Protein AF-A0A6G2DG83-F1 (afdb_monomer_lite)

Organism: Streptococcus pneumoniae (NCBI:txid1313)

Secondary structure (DSSP, 8-state):
--HHHHHHTT-PPP-SHHHHHHHHHHHHHTT--S------TT-HHHHHHHHHHHHHTT--SB-TTS-B-TTSHHHHHHHHHH-

Foldseek 3Di:
DPVVLCVVQVQDDDPDLVSLVVSQVSCVVVVHRSDDFDPDVVDCRLVVQLQVQQVVVVHGCADPVGHGDCPPPSNVVSVVSVD

Radius of gyration: 14.83 Å; chains: 1; bounding box: 36×18×39 Å

InterPro domains:
  IPR006059 Bacterial-type extracellular solute-binding protein [PF01547] (2-82)

pLDDT: mean 94.68, std 3.42, range [79.88, 97.94]

Structure (mmCIF, N/CA/C/O backbone):
data_AF-A0A6G2DG83-F1
#
_entry.id   AF-A0A6G2DG83-F1
#
loop_
_atom_site.group_PDB
_atom_site.id
_atom_site.type_symbol
_atom_site.label_atom_id
_atom_site.label_alt_id
_atom_site.label_comp_id
_atom_site.label_asym_id
_atom_site.label_entity_id
_atom_site.label_seq_id
_atom_site.pdbx_PDB_ins_code
_atom_site.Cartn_x
_atom_site.Cartn_y
_atom_site.Cartn_z
_atom_site.occupancy
_atom_site.B_iso_or_equiv
_atom_site.auth_seq_id
_atom_site.auth_comp_id
_atom_site.auth_asym_id
_atom_site.auth_atom_id
_atom_site.pdbx_PDB_model_num
ATOM 1 N N . VAL A 1 1 ? -9.064 -9.819 7.246 1.00 86.38 1 VAL A N 1
ATOM 2 C CA . VAL A 1 1 ? -9.820 -8.559 7.465 1.00 86.38 1 VAL A CA 1
ATOM 3 C C . VAL A 1 1 ? -10.511 -8.624 8.822 1.00 86.38 1 VAL A C 1
ATOM 5 O O . VAL A 1 1 ? -11.110 -9.653 9.112 1.00 86.38 1 VAL A O 1
ATOM 8 N N . ARG A 1 2 ? -10.423 -7.565 9.640 1.00 94.44 2 ARG A N 1
ATOM 9 C CA . ARG A 1 2 ? -11.129 -7.429 10.931 1.00 94.44 2 ARG A CA 1
ATOM 10 C C . ARG A 1 2 ? -12.520 -6.827 10.718 1.00 94.44 2 ARG A C 1
ATOM 12 O O . ARG A 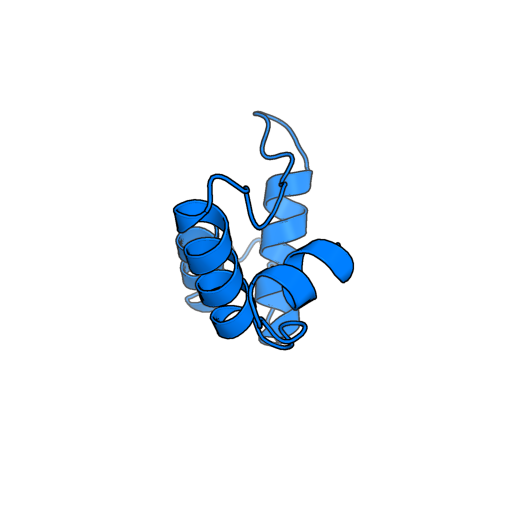1 2 ? -12.705 -5.618 10.790 1.00 94.44 2 ARG A O 1
ATOM 19 N N . THR A 1 3 ? -13.477 -7.675 10.346 1.00 94.38 3 THR A N 1
ATOM 20 C CA . THR A 1 3 ? -14.841 -7.231 9.991 1.00 94.38 3 THR A CA 1
ATOM 21 C C . THR A 1 3 ? -15.613 -6.640 11.170 1.00 94.38 3 THR A C 1
ATOM 23 O O . THR A 1 3 ? -16.518 -5.842 10.959 1.00 94.38 3 THR A O 1
ATOM 26 N N . ASP A 1 4 ? -15.243 -7.005 12.392 1.00 96.06 4 ASP A N 1
ATOM 27 C CA . ASP A 1 4 ? -15.748 -6.454 13.645 1.00 96.06 4 ASP A CA 1
ATOM 28 C C . ASP A 1 4 ? -15.394 -4.968 13.800 1.00 96.06 4 ASP A C 1
ATOM 30 O O . ASP A 1 4 ? -16.299 -4.150 13.938 1.00 96.06 4 ASP A O 1
ATOM 34 N N . LEU A 1 5 ? -14.114 -4.609 13.644 1.00 94.75 5 LEU A N 1
ATOM 35 C CA . LEU A 1 5 ? -13.655 -3.216 13.717 1.00 94.75 5 LEU A CA 1
ATOM 36 C C . LEU A 1 5 ? -14.264 -2.362 12.598 1.00 94.75 5 LEU A C 1
ATOM 38 O O . LEU A 1 5 ? -14.687 -1.234 12.819 1.00 94.75 5 LEU A O 1
ATOM 42 N N . LEU A 1 6 ? -14.362 -2.910 11.384 1.00 95.25 6 LEU A N 1
ATOM 43 C CA . LEU A 1 6 ? -14.990 -2.195 10.271 1.00 95.25 6 LEU A CA 1
ATOM 44 C C . LEU A 1 6 ? -16.466 -1.875 10.555 1.00 95.25 6 LEU A C 1
ATOM 46 O O . LEU A 1 6 ? -16.898 -0.750 10.319 1.00 95.25 6 LEU A O 1
ATOM 50 N N . LYS A 1 7 ? -17.226 -2.826 11.114 1.00 95.81 7 LYS A N 1
ATOM 51 C CA . LYS A 1 7 ? -18.631 -2.609 11.494 1.00 95.81 7 LYS A CA 1
ATOM 52 C C . LYS A 1 7 ? -18.779 -1.580 12.613 1.00 95.81 7 LYS A C 1
ATOM 54 O O . LYS A 1 7 ? -19.653 -0.728 12.509 1.00 95.81 7 LYS A O 1
ATOM 59 N N . GLU A 1 8 ? -17.930 -1.634 13.638 1.00 95.81 8 GLU A N 1
ATOM 60 C CA . GLU A 1 8 ? -17.931 -0.676 14.756 1.00 95.81 8 GLU A CA 1
ATOM 61 C C . GLU A 1 8 ? -17.776 0.776 14.274 1.00 95.81 8 GLU A C 1
ATOM 63 O O . GLU A 1 8 ? -18.445 1.678 14.773 1.00 95.81 8 GLU A O 1
ATOM 68 N N . HIS A 1 9 ? -16.965 0.989 13.235 1.00 93.69 9 HIS A N 1
ATOM 69 C CA . HIS A 1 9 ? -16.720 2.308 12.650 1.00 93.69 9 HIS A CA 1
ATOM 70 C C . HIS A 1 9 ? -17.590 2.632 11.420 1.00 93.69 9 HIS A C 1
ATOM 72 O O . HIS A 1 9 ? -17.343 3.637 10.752 1.00 93.69 9 HIS A O 1
ATOM 78 N N . ASN A 1 10 ? -18.611 1.822 11.109 1.00 95.12 10 ASN A N 1
ATOM 79 C CA . ASN A 1 10 ? -19.477 1.975 9.927 1.00 95.12 10 ASN A CA 1
ATOM 80 C C . ASN A 1 10 ? -18.700 2.048 8.594 1.00 95.12 10 ASN A C 1
ATOM 82 O O . ASN A 1 10 ? -18.996 2.858 7.714 1.00 95.12 10 ASN A O 1
ATOM 86 N N . ILE A 1 11 ? -17.679 1.204 8.452 1.00 95.69 11 ILE A N 1
ATOM 87 C CA . ILE A 1 11 ? -16.833 1.092 7.263 1.00 95.69 11 ILE A CA 1
ATOM 88 C C . ILE A 1 11 ? -17.179 -0.212 6.534 1.00 95.69 11 ILE A C 1
ATOM 90 O O . ILE A 1 11 ? -17.191 -1.293 7.123 1.00 95.69 11 ILE A O 1
ATOM 94 N N . GLU A 1 12 ? -17.445 -0.136 5.232 1.00 96.00 12 GLU A N 1
ATOM 95 C CA . GLU A 1 12 ? -17.591 -1.333 4.400 1.00 96.00 12 GLU A CA 1
ATOM 96 C C . GLU A 1 12 ? -16.234 -1.987 4.112 1.00 96.00 12 GLU A C 1
ATOM 98 O O . GLU A 1 12 ? -15.191 -1.337 4.133 1.00 96.00 12 GLU A O 1
ATOM 103 N N . VAL A 1 13 ? -16.230 -3.286 3.796 1.00 96.38 13 VAL A N 1
ATOM 104 C CA . VAL A 1 13 ? -14.990 -3.968 3.400 1.00 96.38 13 VAL A CA 1
ATOM 105 C C . VAL A 1 13 ? -14.461 -3.339 2.101 1.00 96.38 13 VAL A C 1
ATOM 107 O O . VAL A 1 13 ? -15.149 -3.428 1.078 1.00 96.38 13 VAL A O 1
ATOM 110 N N . PRO A 1 14 ? -13.257 -2.733 2.109 1.00 96.69 14 PRO A N 1
ATOM 111 C CA . PRO A 1 14 ? -12.725 -2.044 0.944 1.00 96.69 14 PRO A CA 1
ATOM 112 C C . PRO A 1 14 ? -12.420 -3.030 -0.184 1.00 96.69 14 PRO A C 1
ATOM 114 O O . PRO A 1 14 ? -11.905 -4.127 0.047 1.00 96.69 14 PRO A O 1
ATOM 117 N N . LYS A 1 15 ? -12.731 -2.623 -1.415 1.00 96.44 15 LYS A N 1
ATOM 118 C CA . LYS A 1 15 ? -12.535 -3.413 -2.642 1.00 96.44 15 LYS A CA 1
ATOM 119 C C . LYS A 1 15 ? -11.479 -2.816 -3.572 1.00 96.44 15 LYS A C 1
ATOM 121 O O . LYS A 1 15 ? -11.063 -3.479 -4.516 1.00 96.44 15 LYS A O 1
ATOM 126 N N . THR A 1 16 ? -11.050 -1.583 -3.310 1.00 97.00 16 THR A N 1
ATOM 127 C CA . THR A 1 16 ? -10.005 -0.875 -4.059 1.00 97.00 16 THR A CA 1
ATOM 128 C C . THR A 1 16 ? -8.935 -0.342 -3.111 1.00 97.00 16 THR A C 1
ATOM 130 O O . THR A 1 16 ? -9.173 -0.213 -1.907 1.00 97.00 16 THR A O 1
ATOM 133 N N . TRP A 1 17 ? -7.756 -0.017 -3.647 1.00 96.62 17 TRP A N 1
ATOM 134 C CA . TRP A 1 17 ? -6.673 0.591 -2.869 1.00 96.62 17 TRP A CA 1
ATOM 135 C C . TRP A 1 17 ? -7.090 1.929 -2.250 1.00 96.62 17 TRP A C 1
ATOM 137 O O . TRP A 1 17 ? -6.862 2.140 -1.065 1.00 96.62 17 TRP A O 1
ATOM 147 N N . ASP A 1 18 ? -7.806 2.774 -2.993 1.00 96.56 18 ASP A N 1
ATOM 148 C CA . ASP A 1 18 ? -8.316 4.051 -2.474 1.00 96.56 18 ASP A CA 1
ATOM 149 C C . ASP A 1 18 ? -9.288 3.846 -1.305 1.00 96.56 18 ASP A C 1
ATOM 151 O O . ASP A 1 18 ? -9.192 4.511 -0.274 1.00 96.56 18 ASP A O 1
ATOM 155 N N . GLN A 1 19 ? -10.196 2.869 -1.422 1.00 97.19 19 GLN A N 1
ATOM 156 C CA . GLN A 1 19 ? -11.110 2.520 -0.333 1.00 97.19 19 GLN A CA 1
ATOM 157 C C . GLN A 1 19 ? -10.353 1.979 0.883 1.00 97.19 19 GLN A C 1
ATOM 159 O O . GLN A 1 19 ? -10.730 2.277 2.015 1.00 97.19 19 GLN A O 1
ATOM 164 N N . LEU A 1 20 ? -9.289 1.197 0.672 1.00 96.75 20 LEU A N 1
ATOM 165 C CA . LEU A 1 20 ? -8.450 0.680 1.752 1.00 96.75 20 LEU A CA 1
ATOM 166 C C . LEU A 1 20 ? -7.700 1.808 2.470 1.00 96.75 20 LEU A C 1
ATOM 168 O O . LEU A 1 20 ? -7.629 1.796 3.701 1.00 96.75 20 LEU A O 1
ATOM 172 N N . TYR A 1 21 ? -7.181 2.785 1.730 1.00 95.94 21 TYR A N 1
ATOM 173 C CA . TYR A 1 21 ? -6.509 3.953 2.291 1.00 95.94 21 TYR A CA 1
ATOM 174 C C . TYR A 1 21 ? -7.463 4.808 3.132 1.00 95.94 21 TYR A C 1
ATOM 176 O O . TYR A 1 21 ? -7.177 5.088 4.298 1.00 95.94 21 TYR A O 1
ATOM 184 N N . GLU A 1 22 ? -8.641 5.140 2.600 1.00 96.25 22 GLU A N 1
ATOM 185 C CA . GLU A 1 22 ? -9.635 5.931 3.334 1.00 96.25 22 GLU A CA 1
ATOM 186 C C . GLU A 1 22 ? -10.206 5.180 4.546 1.00 96.25 22 GLU A C 1
ATOM 188 O O . GLU A 1 22 ? -10.362 5.767 5.619 1.00 96.25 22 GLU A O 1
ATOM 193 N N . ALA A 1 23 ? -10.446 3.869 4.432 1.00 96.62 23 ALA A N 1
ATOM 194 C CA . ALA A 1 23 ? -10.805 3.032 5.576 1.00 96.62 23 ALA A CA 1
ATOM 195 C C . ALA A 1 23 ? -9.709 3.050 6.653 1.00 96.62 23 ALA A C 1
ATOM 197 O O . ALA A 1 23 ? -10.002 3.193 7.840 1.00 96.62 23 ALA A O 1
ATOM 198 N N . SER A 1 24 ? -8.440 2.956 6.246 1.00 95.75 24 SER A N 1
ATOM 199 C CA . SER A 1 24 ? -7.307 2.955 7.175 1.00 95.75 24 SER A CA 1
ATOM 200 C C . SER A 1 24 ? -7.124 4.297 7.881 1.00 95.75 24 SER 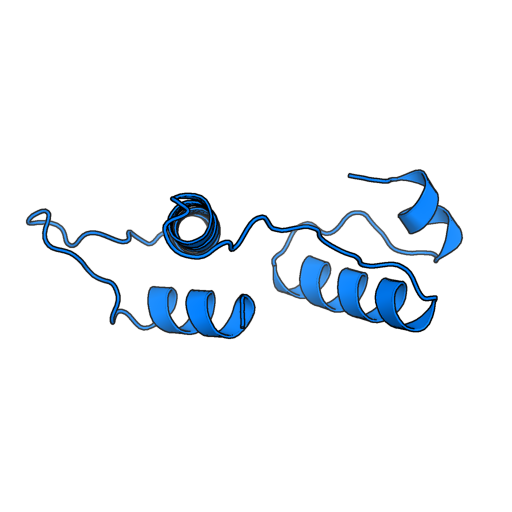A C 1
ATOM 202 O O . SER A 1 24 ? -6.816 4.311 9.072 1.00 95.75 24 SER A O 1
ATOM 204 N N . LYS A 1 25 ? -7.358 5.418 7.186 1.00 95.56 25 LYS A N 1
ATOM 205 C CA . LYS A 1 25 ? -7.361 6.763 7.784 1.00 95.56 25 LYS A CA 1
ATOM 206 C C . LYS A 1 25 ? -8.446 6.911 8.848 1.00 95.56 25 LYS A C 1
ATOM 208 O O . LYS A 1 25 ? -8.131 7.323 9.960 1.00 95.56 25 LYS A O 1
ATOM 213 N N . LYS A 1 26 ? -9.680 6.497 8.545 1.00 95.75 26 LYS A N 1
ATOM 214 C CA . LYS A 1 26 ? -10.797 6.530 9.507 1.00 95.75 26 LYS A CA 1
ATOM 215 C C . LYS A 1 26 ? -10.517 5.686 10.751 1.00 95.75 26 LYS A C 1
ATOM 217 O O . LYS A 1 26 ? -10.762 6.128 11.866 1.00 95.75 26 LYS A O 1
ATOM 222 N N . LEU A 1 27 ? -9.961 4.485 10.573 1.00 96.00 27 LEU A N 1
ATOM 223 C CA . LEU A 1 27 ? -9.562 3.640 11.703 1.00 96.00 27 LEU A CA 1
ATOM 224 C C . LEU A 1 27 ? -8.458 4.301 12.541 1.00 96.00 27 LEU A C 1
ATOM 226 O O . LEU A 1 27 ? -8.512 4.263 13.770 1.00 96.00 27 LEU A O 1
ATOM 230 N N . LYS A 1 28 ? -7.489 4.962 11.894 1.00 95.69 28 LYS A N 1
ATOM 231 C CA . LYS A 1 28 ? -6.392 5.653 12.582 1.00 95.69 28 LYS A CA 1
ATOM 232 C C . LYS A 1 28 ? -6.889 6.807 13.452 1.00 95.69 28 LYS A C 1
ATOM 234 O O . LYS A 1 28 ? -6.363 6.987 14.546 1.00 95.69 28 LYS A O 1
ATOM 239 N N . GLU A 1 29 ? -7.898 7.554 13.004 1.00 94.50 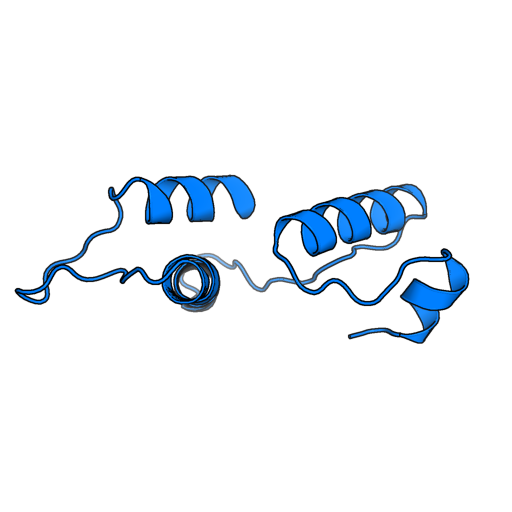29 GLU A N 1
ATOM 240 C CA . GLU A 1 29 ? -8.552 8.604 13.806 1.00 94.50 29 GLU A CA 1
ATOM 241 C C . GLU A 1 29 ? -9.176 8.043 15.095 1.00 94.50 29 GLU A C 1
ATOM 243 O O . GLU A 1 29 ? -9.184 8.720 16.120 1.00 94.50 29 GLU A O 1
ATOM 248 N N . ALA A 1 30 ? -9.608 6.779 15.076 1.00 93.00 30 ALA A N 1
ATOM 249 C CA . ALA A 1 30 ? -10.090 6.045 16.245 1.00 93.00 30 ALA A CA 1
ATOM 250 C C . ALA A 1 30 ? -8.978 5.324 17.042 1.00 93.00 30 ALA A C 1
ATOM 252 O O . ALA A 1 30 ? -9.268 4.526 17.932 1.00 93.00 30 ALA A O 1
ATOM 253 N N . GLY A 1 31 ? -7.700 5.572 16.735 1.00 94.88 31 GLY A N 1
ATOM 254 C CA . GLY A 1 31 ? -6.555 4.949 17.411 1.00 94.88 31 GLY A CA 1
ATOM 255 C C . GLY A 1 31 ? -6.227 3.525 16.946 1.00 94.88 31 GLY A C 1
ATOM 256 O O . GLY A 1 31 ? -5.380 2.863 17.546 1.00 94.88 31 GLY A O 1
ATOM 257 N N . VAL A 1 32 ? -6.859 3.048 15.871 1.00 95.50 32 VAL A N 1
ATOM 258 C CA . VAL A 1 32 ? -6.674 1.700 15.323 1.00 95.50 32 VAL A CA 1
ATOM 259 C C . VAL A 1 32 ? -5.875 1.765 14.022 1.00 95.50 32 VAL A C 1
ATOM 261 O O . VAL A 1 32 ? -6.262 2.422 13.061 1.00 95.50 32 VAL A O 1
ATOM 264 N N . TYR A 1 33 ? -4.766 1.033 13.927 1.00 93.81 33 TYR A N 1
ATOM 265 C CA . TYR A 1 33 ? -4.043 0.917 12.658 1.00 93.81 33 TYR A CA 1
ATOM 266 C C . TYR A 1 33 ? -4.838 0.065 11.656 1.00 93.81 33 TYR A C 1
ATOM 268 O O . TYR A 1 33 ? -5.097 -1.112 11.903 1.00 93.81 33 TYR A O 1
ATOM 276 N N . GLY A 1 34 ? -5.214 0.653 10.515 1.00 93.00 34 GLY A N 1
ATOM 277 C CA . GLY A 1 34 ? -6.074 -0.003 9.520 1.00 93.00 34 GLY A CA 1
ATOM 278 C C . GLY A 1 34 ? -5.418 -1.124 8.711 1.00 93.00 34 GLY A C 1
ATOM 279 O O . GLY A 1 34 ? -6.112 -2.003 8.200 1.00 93.00 34 GLY A O 1
ATOM 280 N N . LEU A 1 35 ? -4.087 -1.133 8.627 1.00 93.56 35 LEU A N 1
ATOM 281 C CA . LEU A 1 35 ? -3.327 -2.161 7.928 1.00 93.56 35 LEU A CA 1
ATOM 282 C C . LEU A 1 35 ? -1.966 -2.363 8.597 1.00 93.56 35 LEU A C 1
ATOM 284 O O . LEU A 1 35 ? -1.271 -1.402 8.911 1.00 93.56 35 LEU A O 1
ATOM 288 N N . SER A 1 36 ? -1.586 -3.625 8.791 1.00 91.69 36 SER A N 1
ATOM 289 C CA . SER A 1 36 ? -0.251 -4.009 9.249 1.00 91.69 36 SER A CA 1
ATOM 290 C C . SER A 1 36 ? 0.541 -4.559 8.069 1.00 91.69 36 SER A C 1
ATOM 292 O O . SER A 1 36 ? 0.058 -5.444 7.358 1.00 91.69 36 SER A O 1
ATOM 294 N N . VAL A 1 37 ? 1.745 -4.026 7.867 1.00 91.00 37 VAL A N 1
ATOM 295 C CA . VAL A 1 37 ? 2.671 -4.441 6.810 1.00 91.00 37 VAL A CA 1
ATOM 296 C C . VAL A 1 37 ? 4.071 -4.673 7.395 1.00 91.00 37 VAL A C 1
ATOM 298 O O . VAL A 1 37 ? 4.567 -3.824 8.137 1.00 91.00 37 VAL A O 1
ATOM 301 N N . PRO A 1 38 ? 4.728 -5.807 7.098 1.00 91.31 38 PRO A N 1
ATOM 302 C CA . PRO A 1 38 ? 6.067 -6.104 7.605 1.00 91.31 38 PRO A CA 1
ATOM 303 C C . PRO A 1 38 ? 7.146 -5.519 6.678 1.00 91.31 38 PRO A C 1
ATOM 305 O O . PRO A 1 38 ? 7.789 -6.235 5.920 1.00 91.31 38 PRO A O 1
ATOM 308 N N . PHE A 1 39 ? 7.340 -4.200 6.699 1.00 91.56 39 PHE A N 1
ATOM 309 C CA . PHE A 1 39 ? 8.340 -3.513 5.858 1.00 91.56 39 PHE A CA 1
ATOM 310 C C . PHE A 1 39 ? 9.694 -3.347 6.561 1.00 91.56 39 PHE A C 1
ATOM 312 O O . PHE A 1 39 ? 10.287 -2.271 6.561 1.00 91.56 39 PHE A O 1
ATOM 319 N N . GLY A 1 40 ? 10.179 -4.419 7.189 1.00 88.25 40 GLY A N 1
ATOM 320 C CA . GLY A 1 40 ? 11.513 -4.433 7.784 1.00 88.25 40 GLY A CA 1
ATOM 321 C C . GLY A 1 40 ? 12.616 -4.288 6.729 1.00 88.25 40 GLY A C 1
ATOM 322 O O . GLY A 1 40 ? 12.475 -4.733 5.590 1.00 88.25 40 GLY A O 1
ATOM 323 N N . THR A 1 41 ? 13.744 -3.686 7.105 1.00 83.81 41 THR A N 1
ATOM 324 C CA . THR A 1 41 ? 14.931 -3.622 6.241 1.00 83.81 41 THR A CA 1
ATOM 325 C C . THR A 1 41 ? 15.393 -5.038 5.879 1.00 83.81 41 THR A C 1
ATOM 327 O O . THR A 1 41 ? 15.496 -5.893 6.755 1.00 83.81 41 THR A O 1
ATOM 330 N N . ASN A 1 42 ? 15.702 -5.273 4.599 1.00 80.69 42 ASN A N 1
ATOM 331 C CA . ASN A 1 42 ? 16.025 -6.585 4.010 1.00 80.69 42 ASN A CA 1
ATOM 332 C C . ASN A 1 42 ? 14.860 -7.593 3.950 1.00 80.69 42 ASN A C 1
ATOM 334 O O . ASN A 1 42 ? 15.087 -8.750 3.595 1.00 80.69 42 ASN A O 1
ATOM 338 N N . ASP A 1 43 ? 13.625 -7.180 4.248 1.00 79.88 43 ASP A N 1
ATOM 339 C CA . ASP A 1 43 ? 12.451 -8.037 4.093 1.00 79.88 43 ASP A CA 1
ATOM 340 C C . ASP A 1 43 ? 11.910 -7.991 2.643 1.00 79.88 43 ASP A C 1
ATOM 342 O O . ASP A 1 43 ? 11.650 -6.929 2.072 1.00 79.88 43 ASP A O 1
ATOM 346 N N . LEU A 1 44 ? 11.700 -9.174 2.050 1.00 90.31 44 LEU A N 1
ATOM 347 C CA . LEU A 1 44 ? 11.026 -9.409 0.762 1.00 90.31 44 LEU A CA 1
ATOM 348 C C . LEU A 1 44 ? 9.628 -8.767 0.687 1.00 90.31 44 LEU A C 1
ATOM 350 O O . LEU A 1 44 ? 9.111 -8.496 -0.404 1.00 90.31 44 LEU A O 1
ATOM 354 N N . MET A 1 45 ? 8.970 -8.584 1.827 1.00 93.81 45 MET A N 1
ATOM 355 C CA . MET A 1 45 ? 7.561 -8.237 1.904 1.00 93.81 45 MET A CA 1
ATOM 356 C C . MET A 1 45 ? 7.277 -6.850 1.337 1.00 93.81 45 MET A C 1
ATOM 358 O O . MET A 1 45 ? 6.269 -6.704 0.651 1.00 93.81 45 MET A O 1
ATOM 362 N N . ALA A 1 46 ? 8.167 -5.864 1.485 1.00 92.25 46 ALA A N 1
ATOM 363 C CA . ALA A 1 46 ? 7.985 -4.561 0.833 1.00 92.25 46 ALA A CA 1
ATOM 364 C C . ALA A 1 46 ? 7.854 -4.712 -0.696 1.00 92.25 46 ALA A C 1
ATOM 366 O O . ALA A 1 46 ? 6.897 -4.228 -1.306 1.00 92.25 46 ALA A O 1
ATOM 367 N N . THR A 1 47 ? 8.743 -5.496 -1.314 1.00 92.44 47 THR A N 1
ATOM 368 C CA . THR A 1 47 ? 8.671 -5.819 -2.747 1.00 92.44 47 THR A CA 1
ATOM 369 C C . THR A 1 47 ? 7.421 -6.633 -3.089 1.00 92.44 47 THR A C 1
ATOM 371 O O . THR A 1 47 ? 6.807 -6.417 -4.135 1.00 92.44 47 THR A O 1
ATOM 374 N N . ARG A 1 48 ? 6.994 -7.553 -2.214 1.00 94.75 48 ARG A N 1
ATOM 375 C CA . ARG A 1 48 ? 5.786 -8.367 -2.427 1.00 94.75 48 ARG A CA 1
ATOM 376 C C . ARG A 1 48 ? 4.506 -7.527 -2.420 1.00 94.75 48 ARG A C 1
ATOM 378 O O . ARG A 1 48 ? 3.651 -7.739 -3.278 1.00 94.75 48 ARG A O 1
ATOM 385 N N . PHE A 1 49 ? 4.378 -6.585 -1.491 1.00 95.50 49 PHE A N 1
ATOM 386 C CA . PHE A 1 49 ? 3.228 -5.682 -1.404 1.00 95.50 49 PHE A CA 1
ATOM 387 C C . PHE A 1 49 ? 3.212 -4.668 -2.549 1.00 95.50 49 PHE A C 1
ATOM 389 O O . PHE A 1 49 ? 2.158 -4.450 -3.151 1.00 95.50 49 PHE A O 1
ATOM 396 N N . LEU A 1 50 ? 4.379 -4.144 -2.940 1.00 95.69 50 LEU A N 1
ATOM 397 C CA . LEU A 1 50 ? 4.501 -3.357 -4.166 1.00 95.69 50 LEU A CA 1
ATOM 398 C C . LEU A 1 50 ? 4.033 -4.163 -5.389 1.00 95.69 50 LEU A C 1
ATOM 400 O O . LEU A 1 50 ? 3.264 -3.664 -6.210 1.00 95.69 50 LEU A O 1
ATOM 404 N N . ASN A 1 51 ? 4.420 -5.438 -5.482 1.00 96.62 51 ASN A N 1
ATOM 405 C CA . ASN A 1 51 ? 3.969 -6.314 -6.559 1.00 96.62 51 ASN A CA 1
ATOM 406 C C . ASN A 1 51 ? 2.445 -6.529 -6.548 1.00 96.62 51 ASN A C 1
ATOM 408 O O . ASN A 1 51 ? 1.848 -6.580 -7.618 1.00 96.62 51 ASN A O 1
ATOM 412 N N . PHE A 1 52 ? 1.789 -6.631 -5.386 1.00 96.75 52 PHE A N 1
ATOM 413 C CA . PHE A 1 52 ? 0.321 -6.711 -5.335 1.00 96.75 52 PHE A CA 1
ATOM 414 C C . PHE A 1 52 ? -0.342 -5.468 -5.927 1.00 96.75 52 PHE A C 1
ATOM 416 O O . PHE A 1 52 ? -1.265 -5.606 -6.731 1.00 96.75 52 PHE A O 1
ATOM 423 N N . TYR A 1 53 ? 0.165 -4.280 -5.594 1.00 97.56 53 TYR A N 1
ATOM 424 C CA . TYR A 1 53 ? -0.325 -3.024 -6.158 1.00 97.56 53 TYR A CA 1
ATOM 425 C C . TYR A 1 53 ? -0.163 -3.010 -7.685 1.00 97.56 53 TYR A C 1
ATOM 427 O O . TYR A 1 53 ? -1.148 -2.928 -8.421 1.00 97.56 53 TYR A O 1
ATOM 435 N N . VAL A 1 54 ? 1.062 -3.216 -8.176 1.00 97.94 54 VAL A N 1
ATOM 436 C CA . VAL A 1 54 ? 1.373 -3.162 -9.613 1.00 97.94 54 VAL A CA 1
ATOM 437 C C . VAL A 1 54 ? 0.604 -4.219 -10.411 1.00 97.94 54 VAL A C 1
ATOM 439 O O . VAL A 1 54 ? 0.048 -3.915 -11.464 1.00 97.94 54 VAL A O 1
ATOM 442 N N . ARG A 1 55 ? 0.500 -5.454 -9.905 1.00 97.88 55 ARG A N 1
ATOM 443 C CA . ARG A 1 55 ? -0.256 -6.524 -10.578 1.00 97.88 55 ARG A CA 1
ATOM 444 C C . ARG A 1 55 ? -1.755 -6.248 -10.599 1.00 97.88 55 ARG A C 1
ATOM 446 O O . ARG A 1 55 ? -2.398 -6.559 -11.597 1.00 97.88 55 ARG A O 1
ATOM 453 N N . SER A 1 56 ? -2.312 -5.659 -9.540 1.00 97.12 56 SER A N 1
ATOM 454 C CA . SER A 1 56 ? -3.735 -5.294 -9.505 1.00 97.12 56 SER A CA 1
ATOM 455 C C . SER A 1 56 ? -4.090 -4.176 -10.493 1.00 97.12 56 SER A C 1
ATOM 457 O O . SER A 1 56 ? -5.191 -4.176 -11.031 1.00 97.12 56 SER A O 1
ATOM 459 N N . GLY A 1 57 ? -3.138 -3.286 -10.799 1.00 96.12 57 GLY A N 1
ATOM 460 C CA . GLY A 1 57 ? -3.246 -2.291 -11.870 1.00 96.12 57 GLY A CA 1
ATOM 461 C C . GLY A 1 57 ? -2.951 -2.842 -13.272 1.00 96.12 57 GLY A C 1
ATOM 462 O O . GLY A 1 57 ? -2.872 -2.070 -14.222 1.00 96.12 57 GLY A O 1
ATOM 463 N N . GLY A 1 58 ? -2.750 -4.158 -13.417 1.00 96.88 58 GLY A N 1
ATOM 464 C CA . GLY A 1 58 ? -2.471 -4.820 -14.696 1.00 96.88 58 GLY A CA 1
ATOM 465 C C . GLY A 1 58 ? -1.014 -4.748 -15.168 1.00 96.88 58 GLY A C 1
ATOM 466 O O . GLY A 1 58 ? -0.713 -5.192 -16.276 1.00 96.88 58 GLY A O 1
ATOM 467 N N . GLY A 1 59 ? -0.102 -4.215 -14.353 1.00 96.38 59 GLY A N 1
ATOM 468 C CA . GLY A 1 59 ? 1.314 -4.084 -14.688 1.00 96.38 59 GLY A CA 1
ATOM 469 C C . GLY A 1 59 ? 2.189 -5.251 -14.233 1.00 96.38 59 GLY A C 1
ATOM 470 O O . GLY A 1 59 ? 1.731 -6.324 -13.829 1.00 96.38 59 GLY A O 1
ATOM 471 N N . SER A 1 60 ? 3.497 -5.023 -14.292 1.00 97.12 60 SER A N 1
ATOM 472 C CA . SER A 1 60 ? 4.538 -5.954 -13.864 1.00 97.12 60 SER A CA 1
ATOM 473 C C . SER A 1 60 ? 5.723 -5.165 -13.311 1.00 97.12 60 SER A C 1
ATOM 475 O O . SER A 1 60 ? 6.013 -4.083 -13.804 1.00 97.12 60 SER A O 1
ATOM 477 N N . LEU A 1 61 ? 6.422 -5.712 -12.311 1.00 96.69 61 LEU A N 1
ATOM 478 C CA . LEU A 1 61 ? 7.720 -5.177 -11.862 1.00 96.69 61 LEU A CA 1
ATOM 479 C C . LEU A 1 61 ? 8.875 -5.572 -12.793 1.00 96.69 61 LEU A C 1
ATOM 481 O O . LEU A 1 61 ? 10.029 -5.245 -12.522 1.00 96.69 61 LEU A O 1
ATOM 485 N N . LEU A 1 62 ? 8.566 -6.312 -13.858 1.00 96.94 62 LEU A N 1
ATOM 486 C CA . LEU A 1 62 ? 9.490 -6.703 -14.908 1.00 96.94 62 LEU A CA 1
ATOM 487 C C . LEU A 1 62 ? 8.977 -6.226 -16.266 1.00 96.94 62 LEU A C 1
ATOM 489 O O . LEU A 1 62 ? 7.790 -6.385 -16.569 1.00 96.94 62 LEU A O 1
ATOM 493 N N . THR A 1 63 ? 9.889 -5.746 -17.102 1.00 96.00 63 THR A N 1
ATOM 494 C CA . THR A 1 63 ? 9.660 -5.517 -18.529 1.00 96.00 63 THR A CA 1
ATOM 495 C C . THR A 1 63 ? 9.425 -6.843 -19.271 1.00 96.00 63 THR A C 1
ATOM 497 O O . THR A 1 63 ? 9.648 -7.936 -18.741 1.00 96.00 63 THR A O 1
ATOM 500 N N . LYS A 1 64 ? 9.005 -6.775 -20.544 1.00 95.00 64 LYS A N 1
ATOM 501 C CA . LYS A 1 64 ? 8.794 -7.975 -21.382 1.00 95.00 64 LYS A CA 1
ATOM 502 C C . LYS A 1 64 ? 10.072 -8.796 -21.601 1.00 95.00 64 LYS A C 1
ATOM 504 O O . LYS A 1 64 ? 9.980 -10.002 -21.790 1.00 95.00 64 LYS A O 1
ATOM 509 N N . ASP A 1 65 ? 11.240 -8.157 -21.561 1.00 96.94 65 ASP A N 1
ATOM 510 C CA . ASP A 1 65 ? 12.561 -8.793 -21.645 1.00 96.94 65 ASP A CA 1
ATOM 511 C C . ASP A 1 65 ? 13.143 -9.175 -20.270 1.00 96.94 65 ASP A C 1
ATOM 513 O O . ASP A 1 65 ? 14.339 -9.431 -20.160 1.00 96.94 65 ASP A O 1
ATOM 517 N N . LEU A 1 66 ? 12.297 -9.256 -19.232 1.00 95.38 66 LEU A N 1
ATOM 518 C CA . LEU A 1 66 ? 12.632 -9.733 -17.882 1.00 95.38 66 LEU A CA 1
ATOM 519 C C . LEU A 1 66 ? 13.647 -8.864 -17.121 1.00 95.38 66 LEU A C 1
ATOM 521 O O . LEU A 1 66 ? 14.320 -9.346 -16.208 1.00 95.38 66 LEU A O 1
ATOM 525 N N . LYS A 1 67 ? 13.737 -7.572 -17.448 1.00 96.94 67 LYS A N 1
ATOM 526 C CA . LYS A 1 67 ? 14.511 -6.593 -16.674 1.00 96.94 67 LYS A CA 1
ATOM 527 C C . LYS A 1 67 ? 13.630 -5.929 -15.624 1.00 96.94 67 LYS A C 1
ATOM 529 O O . LYS A 1 67 ? 12.420 -5.846 -15.794 1.00 96.94 67 LYS A O 1
ATOM 534 N N . ALA A 1 68 ? 14.237 -5.446 -14.544 1.00 95.62 68 ALA A N 1
ATOM 535 C CA . ALA A 1 68 ? 13.520 -4.723 -13.498 1.00 95.62 68 ALA A CA 1
ATOM 536 C C . ALA A 1 68 ? 12.874 -3.435 -14.041 1.00 95.62 68 ALA A C 1
ATOM 538 O O . ALA A 1 68 ? 13.524 -2.667 -14.747 1.00 95.62 68 ALA A O 1
ATOM 539 N N . ASP A 1 69 ? 11.620 -3.192 -13.660 1.00 95.94 69 ASP A N 1
ATOM 540 C CA . ASP A 1 69 ? 10.810 -2.039 -14.077 1.00 95.94 69 ASP A CA 1
ATOM 541 C C . ASP A 1 69 ? 10.242 -1.278 -12.864 1.00 95.94 69 ASP A C 1
ATOM 543 O O . ASP A 1 69 ? 9.038 -1.064 -12.704 1.00 95.94 69 ASP A O 1
ATOM 547 N N . LEU A 1 70 ? 11.138 -0.905 -11.946 1.00 94.31 70 LEU A N 1
ATOM 548 C CA . LEU A 1 70 ? 10.787 -0.210 -10.700 1.00 94.31 70 LEU A CA 1
ATOM 549 C C . LEU A 1 70 ? 10.529 1.294 -10.896 1.00 94.31 70 LEU A C 1
ATOM 551 O O . LEU A 1 70 ? 10.118 1.973 -9.959 1.00 94.31 70 LEU A O 1
ATOM 555 N N . THR A 1 71 ? 10.780 1.818 -12.097 1.00 95.31 71 THR A N 1
ATOM 556 C CA . THR A 1 71 ? 10.614 3.235 -12.446 1.00 95.31 71 THR A CA 1
ATOM 557 C C . THR A 1 71 ? 9.403 3.497 -13.338 1.00 95.31 71 THR A C 1
ATOM 559 O O . THR A 1 71 ? 9.149 4.655 -13.673 1.00 95.31 71 THR A O 1
ATOM 562 N N . SER A 1 72 ? 8.621 2.477 -13.702 1.00 96.38 72 SER A N 1
ATOM 563 C CA . SER A 1 72 ? 7.328 2.682 -14.361 1.00 96.38 72 SER A CA 1
ATOM 564 C C . SER A 1 72 ? 6.404 3.566 -13.515 1.00 96.38 72 SER A C 1
ATOM 566 O O . SER A 1 72 ? 6.474 3.562 -12.285 1.00 96.38 72 SER A O 1
ATOM 568 N N . GLN A 1 73 ? 5.504 4.313 -14.164 1.00 97.62 73 GLN A N 1
ATOM 569 C CA . GLN A 1 73 ? 4.554 5.184 -13.460 1.00 97.62 73 GLN A CA 1
ATOM 570 C C . GLN A 1 73 ? 3.741 4.401 -12.418 1.00 97.62 73 GLN A C 1
ATOM 572 O O . GLN A 1 73 ? 3.626 4.827 -11.275 1.00 97.62 73 GLN A O 1
ATOM 577 N N . LEU A 1 74 ? 3.276 3.202 -12.780 1.00 97.62 74 LEU A N 1
ATOM 578 C CA . LEU A 1 74 ? 2.495 2.349 -11.889 1.00 97.62 74 LEU A CA 1
ATOM 579 C C . LEU A 1 74 ? 3.307 1.842 -10.683 1.00 97.62 74 LEU A C 1
ATOM 581 O O . LEU A 1 74 ? 2.770 1.758 -9.579 1.00 97.62 74 LEU A O 1
ATOM 585 N N . ALA A 1 75 ? 4.593 1.520 -10.864 1.00 97.25 75 ALA A N 1
ATOM 586 C CA . ALA A 1 75 ? 5.467 1.168 -9.745 1.00 97.25 75 ALA A CA 1
ATOM 587 C C . ALA A 1 75 ? 5.714 2.374 -8.825 1.00 97.25 75 ALA A C 1
ATOM 589 O O . ALA A 1 75 ? 5.644 2.228 -7.607 1.00 97.25 75 ALA A O 1
ATOM 590 N N . GLN A 1 76 ? 5.931 3.566 -9.387 1.00 97.12 76 GLN A N 1
ATOM 591 C CA . GLN A 1 76 ? 6.091 4.796 -8.606 1.00 97.12 76 GLN A CA 1
ATOM 592 C C . GLN A 1 76 ? 4.830 5.151 -7.810 1.00 97.12 76 GLN A C 1
ATOM 594 O O . GLN A 1 76 ? 4.937 5.538 -6.647 1.00 97.12 76 GLN A O 1
ATOM 599 N N . ASP A 1 77 ? 3.646 4.996 -8.402 1.00 97.31 77 ASP A N 1
ATOM 600 C CA . ASP A 1 77 ? 2.370 5.235 -7.719 1.00 97.31 77 ASP A CA 1
ATOM 601 C C . ASP A 1 77 ? 2.158 4.228 -6.583 1.00 97.31 77 ASP A C 1
ATOM 603 O O . ASP A 1 77 ? 1.779 4.611 -5.477 1.00 97.31 77 ASP A O 1
ATOM 607 N N . GLY A 1 78 ? 2.515 2.959 -6.806 1.00 96.69 78 GLY A N 1
ATOM 608 C CA . GLY A 1 78 ? 2.519 1.943 -5.756 1.00 96.69 78 GLY A CA 1
ATOM 609 C C . GLY A 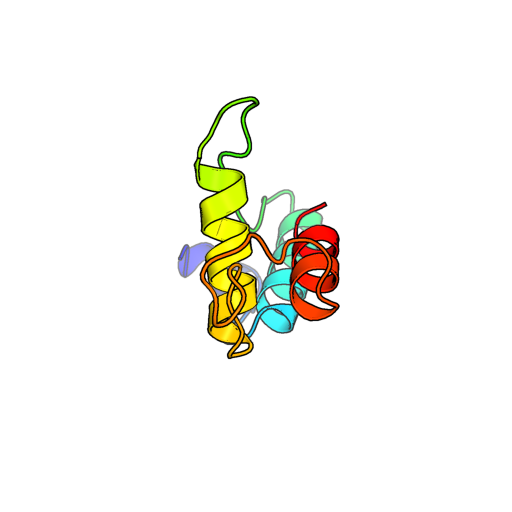1 78 ? 3.480 2.272 -4.615 1.00 96.69 78 GLY A C 1
ATOM 610 O O . GLY A 1 78 ? 3.106 2.150 -3.455 1.00 96.69 78 GLY A O 1
ATOM 611 N N . ILE A 1 79 ? 4.699 2.732 -4.912 1.00 95.31 79 ILE A N 1
ATOM 612 C CA . ILE A 1 79 ? 5.663 3.150 -3.880 1.00 95.31 79 ILE A CA 1
ATOM 613 C C . ILE A 1 79 ? 5.094 4.310 -3.051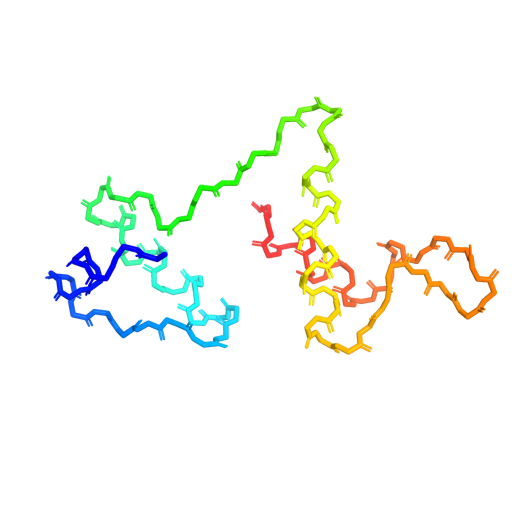 1.00 95.31 79 ILE A C 1
ATOM 615 O O . ILE A 1 79 ? 5.141 4.246 -1.827 1.00 95.31 79 ILE A O 1
ATOM 619 N N . LYS A 1 80 ? 4.506 5.327 -3.695 1.00 95.69 80 LYS A N 1
ATOM 620 C CA . LYS A 1 80 ? 3.869 6.468 -3.008 1.00 95.69 80 LYS A CA 1
ATOM 621 C C . LYS A 1 80 ? 2.648 6.073 -2.180 1.00 95.69 80 LYS A C 1
ATOM 623 O O . LYS A 1 80 ? 2.339 6.743 -1.210 1.00 95.69 80 LYS A O 1
ATOM 628 N N . TYR A 1 81 ? 1.933 5.018 -2.564 1.00 95.88 81 TYR A N 1
ATOM 629 C CA . TYR A 1 81 ? 0.818 4.504 -1.770 1.00 95.88 81 TYR A CA 1
ATOM 630 C C . TYR A 1 81 ? 1.296 3.879 -0.447 1.00 95.88 81 TYR A C 1
ATOM 632 O O . TYR A 1 81 ? 0.593 3.933 0.561 1.00 95.88 81 TYR A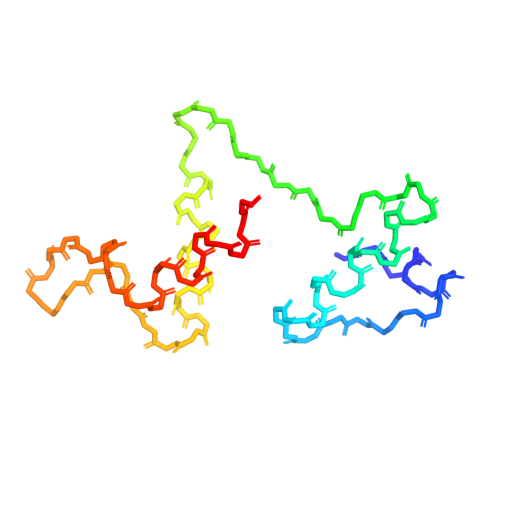 O 1
ATOM 640 N N . TRP A 1 82 ? 2.482 3.263 -0.449 1.00 92.62 82 TRP A N 1
ATOM 641 C CA . TRP A 1 82 ? 3.018 2.525 0.696 1.00 92.62 82 TRP A CA 1
ATOM 642 C C . TRP A 1 82 ? 3.877 3.360 1.661 1.00 92.62 82 TRP A C 1
ATOM 644 O O . TRP A 1 82 ? 4.162 2.865 2.754 1.00 92.62 82 TRP A O 1
ATOM 654 N N . VAL A 1 83 ? 4.293 4.573 1.276 1.00 87.56 83 VAL A N 1
ATOM 655 C CA . VAL A 1 83 ? 5.200 5.467 2.030 1.00 87.56 83 VAL A CA 1
ATOM 656 C C . VAL A 1 83 ? 4.488 6.762 2.393 1.00 87.56 83 VAL A C 1
ATOM 658 O O . VAL A 1 83 ? 4.534 7.129 3.588 1.00 87.56 83 VAL A O 1
#

Sequence (83 aa):
VRTDLLKEHNIEVPKTWDQLYEASKKLKEAGVYGLSVPFGTNDLMATRFLNFYVRSGGGSLLTKDLKADLTSQLAQDGIKYWV